Protein AF-A0A5C7INL5-F1 (afdb_monomer_lite)

Organism: NCBI:txid1000413

pLDDT: mean 82.52, std 11.37, range [35.78, 95.75]

Secondary structure (DSSP, 8-state):
-------HHHHHHHHHT--HHHHHHHIIIIIGGGGG-------HHHHHHHHHHEETTTTEEEETTEEEE-SHHHHHHHHTS-S--PPP---S--TTHHHHHHHTT-BTTB--HHHHHHHHHH----SHHHHHHHHHHHIIIIIS-----

Radius of gyration: 17.43 Å; chains: 1; bounding box: 40×38×40 Å

Structure (mmCIF, N/CA/C/O backbone):
data_AF-A0A5C7INL5-F1
#
_entry.id   AF-A0A5C7INL5-F1
#
loop_
_atom_site.group_PDB
_atom_site.id
_atom_site.type_symbol
_atom_site.label_atom_id
_atom_site.label_alt_id
_atom_site.label_comp_id
_atom_site.label_asym_id
_atom_site.label_entity_id
_atom_site.label_seq_id
_atom_site.pdbx_PDB_ins_code
_atom_site.Cartn_x
_atom_site.Cartn_y
_atom_site.Cartn_z
_atom_site.occupancy
_atom_site.B_iso_or_equiv
_atom_site.auth_seq_id
_atom_site.auth_comp_id
_atom_site.auth_asym_id
_atom_site.auth_atom_id
_atom_site.pdbx_PDB_model_num
ATOM 1 N N . MET A 1 1 ? 4.666 2.812 25.720 1.00 43.28 1 MET A N 1
ATOM 2 C CA . MET A 1 1 ? 4.709 3.799 24.616 1.00 43.28 1 MET A CA 1
ATOM 3 C C . MET A 1 1 ? 4.038 3.151 23.411 1.00 43.28 1 MET A C 1
ATOM 5 O O . MET A 1 1 ? 4.339 1.994 23.159 1.00 43.28 1 MET A O 1
ATOM 9 N N . VAL A 1 2 ? 3.084 3.800 22.733 1.00 50.00 2 VAL A N 1
ATOM 10 C CA . VAL A 1 2 ? 2.451 3.202 21.539 1.00 50.00 2 VAL A CA 1
ATOM 11 C C . VAL A 1 2 ? 3.462 3.273 20.398 1.00 50.00 2 VAL A C 1
ATOM 13 O O . VAL A 1 2 ? 3.773 4.363 19.924 1.00 50.00 2 VAL A O 1
ATOM 16 N N . HIS A 1 3 ? 4.017 2.128 20.007 1.00 53.38 3 HIS A N 1
ATOM 17 C CA . HIS A 1 3 ? 4.888 2.017 18.841 1.00 53.38 3 HIS A CA 1
ATOM 18 C C . HIS A 1 3 ? 4.032 1.721 17.612 1.00 53.38 3 HIS A C 1
ATOM 20 O O . HIS A 1 3 ? 3.397 0.671 17.516 1.00 53.38 3 HIS A O 1
ATOM 26 N N . THR A 1 4 ? 3.992 2.659 16.672 1.00 57.59 4 THR A N 1
ATOM 27 C CA . THR A 1 4 ? 3.258 2.491 15.418 1.00 57.59 4 THR A CA 1
ATOM 28 C C . THR A 1 4 ? 4.150 1.733 14.443 1.00 57.59 4 THR A C 1
ATOM 30 O O . THR A 1 4 ? 5.169 2.252 13.997 1.00 57.59 4 THR A O 1
ATOM 33 N N . ARG A 1 5 ? 3.783 0.482 14.148 1.00 65.94 5 ARG A N 1
ATOM 34 C CA . ARG A 1 5 ? 4.521 -0.405 13.226 1.00 65.94 5 ARG A CA 1
ATOM 35 C C . ARG A 1 5 ? 4.357 -0.003 11.762 1.00 65.94 5 ARG A C 1
ATOM 37 O O . ARG A 1 5 ? 5.242 -0.232 10.949 1.00 65.94 5 ARG A O 1
ATOM 44 N N . CYS A 1 6 ? 3.222 0.616 11.448 1.00 65.06 6 CYS A N 1
ATOM 45 C CA . CYS A 1 6 ? 2.989 1.224 10.153 1.00 65.06 6 CYS A CA 1
ATOM 46 C C . CYS A 1 6 ? 3.766 2.537 10.053 1.00 65.06 6 CYS A C 1
ATOM 48 O O . CYS A 1 6 ? 3.782 3.327 10.999 1.00 65.06 6 CYS A O 1
ATOM 50 N N . THR A 1 7 ? 4.368 2.803 8.894 1.00 72.94 7 THR A N 1
ATOM 51 C CA . THR A 1 7 ? 5.019 4.089 8.608 1.00 72.94 7 THR A CA 1
ATOM 52 C C . THR A 1 7 ? 4.328 4.778 7.426 1.00 72.94 7 THR A C 1
ATOM 54 O O . THR A 1 7 ? 4.844 4.739 6.309 1.00 72.94 7 THR A O 1
ATOM 57 N N . PRO A 1 8 ? 3.165 5.430 7.637 1.00 74.44 8 PRO A N 1
ATOM 58 C CA . PRO A 1 8 ? 2.411 6.057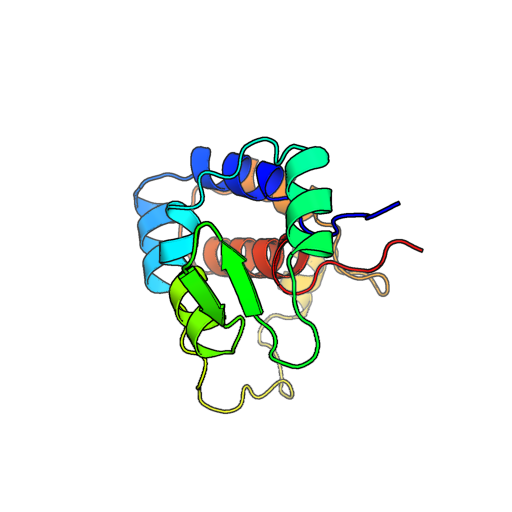 6.549 1.00 74.44 8 PRO A CA 1
ATOM 59 C C . PRO A 1 8 ? 3.210 7.120 5.786 1.00 74.44 8 PRO A C 1
ATOM 61 O O . PRO A 1 8 ? 3.003 7.313 4.592 1.00 74.44 8 PRO A O 1
ATOM 64 N N . SER A 1 9 ? 4.181 7.757 6.444 1.00 79.12 9 SER A N 1
ATOM 65 C CA . SER A 1 9 ? 5.095 8.705 5.808 1.00 79.12 9 SER A CA 1
ATOM 66 C C . SER A 1 9 ? 6.002 8.059 4.753 1.00 79.12 9 SER A C 1
ATOM 68 O O . SER A 1 9 ? 6.293 8.696 3.743 1.00 79.12 9 SER A O 1
ATOM 70 N N . ARG A 1 10 ? 6.414 6.792 4.936 1.00 84.06 10 ARG A N 1
ATOM 71 C CA . ARG A 1 10 ? 7.160 6.031 3.914 1.00 84.06 10 ARG A CA 1
ATOM 72 C C . ARG A 1 10 ? 6.278 5.774 2.698 1.00 84.06 10 ARG A C 1
ATOM 74 O O . ARG A 1 10 ? 6.717 6.017 1.579 1.00 84.06 10 ARG A O 1
ATOM 81 N N . LEU A 1 11 ? 5.025 5.370 2.924 1.00 85.50 11 LEU A N 1
ATOM 82 C CA . LEU A 1 11 ? 4.043 5.180 1.856 1.00 85.50 11 LEU A CA 1
ATOM 83 C C . LEU A 1 11 ? 3.798 6.476 1.078 1.00 85.50 11 LEU A C 1
ATOM 85 O O . LEU A 1 11 ? 3.920 6.471 -0.141 1.00 85.50 11 LEU A O 1
ATOM 89 N N . CYS A 1 12 ? 3.536 7.589 1.769 1.00 86.12 12 CYS A N 1
ATOM 90 C CA . CYS A 1 12 ? 3.307 8.884 1.123 1.00 86.12 12 CYS A CA 1
ATOM 91 C C . CYS A 1 12 ? 4.508 9.330 0.282 1.00 86.12 12 CYS A C 1
ATOM 93 O O . CYS A 1 12 ? 4.323 9.879 -0.800 1.00 86.12 12 CYS A O 1
ATOM 95 N N . ARG A 1 13 ? 5.737 9.070 0.751 1.00 87.94 13 ARG A N 1
ATOM 96 C CA . ARG A 1 13 ? 6.962 9.362 -0.003 1.00 87.94 13 ARG A CA 1
ATOM 97 C C . ARG A 1 13 ? 7.055 8.537 -1.287 1.00 87.94 13 ARG A C 1
ATOM 99 O O . ARG A 1 13 ? 7.355 9.101 -2.330 1.00 87.94 13 ARG A O 1
ATOM 106 N N . ILE A 1 14 ? 6.811 7.227 -1.217 1.00 90.12 14 ILE A N 1
ATOM 107 C CA . ILE A 1 14 ? 6.855 6.355 -2.401 1.00 90.12 14 ILE A CA 1
ATOM 108 C C . ILE A 1 14 ? 5.743 6.732 -3.383 1.00 90.12 14 ILE A C 1
ATOM 110 O O . ILE A 1 14 ? 6.034 7.012 -4.540 1.00 90.12 14 ILE A O 1
ATOM 114 N N . VAL A 1 15 ? 4.496 6.825 -2.912 1.00 89.88 15 VAL A N 1
ATOM 115 C CA . VAL A 1 15 ? 3.322 7.186 -3.725 1.00 89.88 15 VAL A CA 1
ATOM 116 C C . VAL A 1 15 ? 3.479 8.560 -4.381 1.00 89.88 15 VAL A C 1
ATOM 118 O O . VAL A 1 15 ? 3.110 8.728 -5.541 1.00 89.88 15 VAL A O 1
ATOM 121 N N . GLY A 1 16 ? 4.053 9.532 -3.665 1.00 89.12 16 GLY A N 1
ATOM 122 C CA . GLY A 1 16 ? 4.306 10.877 -4.184 1.00 89.12 16 GLY A CA 1
ATOM 123 C C . GLY A 1 16 ? 5.306 10.926 -5.342 1.00 89.12 16 GLY A C 1
ATOM 124 O O . GLY A 1 16 ? 5.266 11.874 -6.119 1.00 89.12 16 GLY A O 1
ATOM 125 N N . ASN A 1 17 ? 6.154 9.903 -5.484 1.00 90.75 17 ASN A N 1
ATOM 126 C CA . ASN A 1 17 ? 7.178 9.818 -6.526 1.00 90.75 17 ASN A CA 1
ATOM 127 C C . ASN A 1 17 ? 6.782 8.916 -7.708 1.00 90.75 17 ASN A C 1
ATOM 129 O O . ASN A 1 17 ? 7.559 8.795 -8.654 1.00 90.75 17 ASN A O 1
ATOM 133 N N . LEU A 1 18 ? 5.614 8.264 -7.660 1.00 93.31 18 LEU A N 1
ATOM 134 C CA . LEU A 1 18 ? 5.137 7.412 -8.751 1.00 93.31 18 LEU A CA 1
ATOM 135 C C . LEU A 1 18 ? 4.711 8.250 -9.962 1.00 93.31 18 LEU A C 1
ATOM 137 O O . LEU A 1 18 ? 4.083 9.302 -9.803 1.00 93.31 18 LEU A O 1
ATOM 141 N N . THR A 1 19 ? 4.988 7.744 -11.165 1.00 94.19 19 THR A N 1
ATOM 142 C CA . THR A 1 19 ? 4.424 8.300 -12.407 1.00 94.19 19 THR A CA 1
ATOM 143 C C . THR A 1 19 ? 2.921 8.017 -12.499 1.00 94.19 19 THR A C 1
ATOM 145 O O . THR A 1 19 ? 2.392 7.196 -11.744 1.00 94.19 19 THR A O 1
ATOM 148 N N . GLU A 1 20 ? 2.205 8.676 -13.412 1.00 94.88 20 GLU A N 1
ATOM 149 C CA . GLU A 1 20 ? 0.771 8.403 -13.587 1.00 94.88 20 GLU A CA 1
ATOM 150 C C . GLU A 1 20 ? 0.515 6.971 -14.076 1.00 94.88 20 GLU A C 1
ATOM 152 O O . GLU A 1 20 ? -0.385 6.311 -13.563 1.00 94.88 20 GLU A O 1
ATOM 157 N N . GLU A 1 21 ? 1.375 6.425 -14.937 1.00 95.75 21 GLU A N 1
ATOM 158 C CA . GLU A 1 21 ? 1.286 5.036 -15.404 1.00 95.75 21 GLU A CA 1
ATOM 159 C C . GLU A 1 21 ? 1.467 4.046 -14.245 1.00 95.75 21 GLU A C 1
ATOM 161 O O . GLU A 1 21 ? 0.731 3.068 -14.111 1.00 95.75 21 GLU A O 1
ATOM 166 N N . GLN A 1 22 ? 2.414 4.318 -13.344 1.00 95.38 22 GLN A N 1
ATOM 167 C CA . GLN A 1 22 ? 2.606 3.518 -12.135 1.00 95.38 22 GLN A CA 1
ATOM 168 C C . GLN A 1 22 ? 1.402 3.619 -11.190 1.00 95.38 22 GLN A C 1
ATOM 170 O O . GLN A 1 22 ? 1.000 2.617 -10.595 1.00 95.38 22 GLN A O 1
ATOM 175 N N . LYS A 1 23 ? 0.785 4.800 -11.065 1.00 95.06 23 LYS A N 1
ATOM 176 C CA . LYS A 1 23 ? -0.449 4.984 -10.284 1.00 95.06 23 LYS A CA 1
ATOM 177 C C . LYS A 1 23 ? -1.623 4.224 -10.894 1.00 95.06 23 LYS A C 1
ATOM 179 O O . LYS A 1 23 ? -2.395 3.628 -10.145 1.00 95.06 23 LYS A O 1
ATOM 184 N N . ASP A 1 24 ? -1.744 4.188 -12.216 1.00 95.38 24 ASP A N 1
ATOM 185 C CA . ASP A 1 24 ? -2.763 3.386 -12.898 1.00 95.38 24 ASP A CA 1
ATOM 186 C C . ASP A 1 24 ? -2.585 1.898 -12.619 1.00 95.38 24 ASP A C 1
ATOM 188 O O . ASP A 1 24 ? -3.558 1.208 -12.310 1.00 95.38 24 ASP A O 1
ATOM 192 N N . VAL A 1 25 ? -1.344 1.412 -12.591 1.00 94.69 25 VAL A N 1
ATOM 193 C CA . VAL A 1 25 ? -1.069 0.034 -12.173 1.00 94.69 25 VAL A CA 1
ATOM 194 C C . VAL A 1 25 ? -1.442 -0.198 -10.711 1.00 94.69 25 VAL A C 1
ATOM 196 O O . VAL A 1 25 ? -2.076 -1.209 -10.423 1.00 94.69 25 VAL A O 1
ATOM 199 N N . VAL A 1 26 ? -1.145 0.736 -9.797 1.00 93.31 26 VAL A N 1
ATOM 200 C CA . VAL A 1 26 ? -1.580 0.655 -8.386 1.00 93.31 26 VAL A CA 1
ATOM 201 C C . VAL A 1 26 ? -3.107 0.563 -8.267 1.00 93.31 26 VAL A C 1
ATOM 203 O O . VAL A 1 26 ? -3.616 -0.218 -7.458 1.00 93.31 26 VAL A O 1
ATOM 206 N N . ARG A 1 27 ? -3.856 1.316 -9.084 1.00 92.31 27 ARG A N 1
ATOM 207 C CA . ARG A 1 27 ? -5.324 1.215 -9.153 1.00 92.31 27 ARG A CA 1
ATOM 208 C C . ARG A 1 27 ? -5.758 -0.154 -9.672 1.00 92.31 27 ARG A C 1
ATOM 210 O O . ARG A 1 27 ? -6.614 -0.780 -9.054 1.00 92.31 27 ARG A O 1
ATOM 217 N N . ALA A 1 28 ? -5.137 -0.637 -10.746 1.00 90.44 28 ALA A N 1
ATOM 218 C CA . ALA A 1 28 ? -5.468 -1.913 -11.375 1.00 90.44 28 ALA A CA 1
ATOM 219 C C . ALA A 1 28 ? -5.211 -3.126 -10.464 1.00 90.44 28 ALA A C 1
ATOM 221 O O . ALA A 1 28 ? -5.966 -4.093 -10.516 1.00 90.44 28 ALA A O 1
ATOM 222 N N . VAL A 1 29 ? -4.192 -3.079 -9.597 1.00 88.31 29 VAL A N 1
ATOM 223 C CA . VAL A 1 29 ? -3.933 -4.143 -8.605 1.00 88.31 29 VAL A CA 1
ATOM 224 C C . VAL A 1 29 ? -4.827 -4.057 -7.358 1.00 88.31 29 VAL A C 1
ATOM 226 O O . VAL A 1 29 ? -4.687 -4.878 -6.456 1.00 88.31 29 VAL A O 1
ATOM 229 N N . GLY A 1 30 ? -5.739 -3.081 -7.283 1.00 87.00 30 GLY A N 1
ATOM 230 C CA . GLY A 1 30 ? -6.714 -2.948 -6.193 1.00 87.00 30 GLY A CA 1
ATOM 231 C C . GLY A 1 30 ? -6.272 -2.066 -5.022 1.00 87.00 30 GLY A C 1
ATOM 232 O O . GLY A 1 30 ? -6.997 -1.942 -4.044 1.00 87.00 30 GLY A O 1
ATOM 233 N N . PHE A 1 31 ? -5.119 -1.400 -5.109 1.00 89.38 31 PHE A N 1
ATOM 234 C CA . PHE A 1 31 ? -4.601 -0.521 -4.051 1.00 89.38 31 PHE A CA 1
ATOM 235 C C . PHE A 1 31 ? -4.829 0.973 -4.345 1.00 89.38 31 PHE A C 1
ATOM 237 O O . PHE A 1 31 ? -4.160 1.836 -3.775 1.00 89.38 31 PHE A O 1
ATOM 244 N N . GLY A 1 32 ? -5.779 1.305 -5.225 1.00 90.44 32 GLY A N 1
ATOM 245 C CA . GLY A 1 32 ? -6.031 2.679 -5.678 1.00 90.44 32 GLY A CA 1
ATOM 246 C C . GLY A 1 32 ? -6.338 3.669 -4.549 1.00 90.44 32 GLY A C 1
ATOM 247 O O . GLY A 1 32 ? -5.857 4.801 -4.586 1.00 90.44 32 GLY A O 1
ATOM 248 N N . ASN A 1 33 ? -7.053 3.241 -3.502 1.00 89.75 33 ASN A N 1
ATOM 249 C CA . ASN A 1 33 ? -7.369 4.105 -2.357 1.00 89.75 33 ASN A CA 1
ATOM 250 C C . ASN A 1 33 ? -6.118 4.506 -1.562 1.00 89.75 33 ASN A C 1
ATOM 252 O O . ASN A 1 33 ? -6.092 5.580 -0.958 1.00 89.75 33 ASN A O 1
ATOM 256 N N . LEU A 1 34 ? -5.038 3.716 -1.627 1.00 88.06 34 LEU A N 1
ATOM 257 C CA . LEU A 1 34 ? -3.771 4.074 -0.990 1.00 88.06 34 LEU A CA 1
ATOM 258 C C . LEU A 1 34 ? -3.096 5.281 -1.647 1.00 88.06 34 LEU A C 1
ATOM 260 O O . LEU A 1 34 ? -2.310 5.961 -0.993 1.00 88.06 34 LEU A O 1
ATOM 264 N N . LEU A 1 35 ? -3.434 5.599 -2.900 1.00 89.62 35 LEU A N 1
ATOM 265 C CA . LEU A 1 35 ? -2.958 6.813 -3.567 1.00 89.62 35 LEU A CA 1
ATOM 266 C C . LEU A 1 35 ? -3.560 8.087 -2.955 1.00 89.62 35 LEU A C 1
ATOM 268 O O . LEU A 1 35 ? -2.985 9.167 -3.077 1.00 89.62 35 LEU A O 1
ATOM 272 N N . LEU A 1 36 ? -4.717 7.967 -2.296 1.00 86.44 36 LEU A N 1
ATOM 273 C CA . LEU A 1 36 ? -5.433 9.075 -1.662 1.00 86.44 36 LEU A CA 1
ATOM 274 C C . LEU A 1 36 ? -4.990 9.312 -0.212 1.00 86.44 36 LEU A C 1
ATOM 276 O O . LEU A 1 36 ? -5.365 10.325 0.384 1.00 86.44 36 LEU A O 1
ATOM 280 N N . LEU A 1 37 ? -4.196 8.401 0.366 1.00 79.56 37 LEU A N 1
ATOM 281 C CA . LEU A 1 37 ? -3.697 8.526 1.732 1.00 79.56 37 LEU A CA 1
ATOM 282 C C . LEU A 1 37 ? -2.770 9.736 1.852 1.00 79.56 37 LEU A C 1
ATOM 284 O O . LEU A 1 37 ? -1.585 9.688 1.535 1.00 79.56 37 LEU A O 1
ATOM 288 N N . LYS A 1 38 ? -3.305 10.824 2.403 1.00 70.62 38 LYS A N 1
ATOM 289 C CA . LYS A 1 38 ? -2.533 11.996 2.825 1.00 70.62 38 LYS A CA 1
ATOM 290 C C . LYS A 1 38 ? -2.159 11.842 4.289 1.00 70.62 38 LYS A C 1
ATOM 292 O O . LYS A 1 38 ? -2.722 12.485 5.171 1.00 70.62 38 LYS A O 1
ATOM 297 N N . CYS A 1 39 ? -1.230 10.936 4.558 1.00 64.56 39 CYS A N 1
ATOM 298 C CA . CYS A 1 39 ? -0.805 10.631 5.913 1.00 64.56 39 CYS A CA 1
ATOM 299 C C . CYS A 1 39 ? 0.601 11.195 6.146 1.00 64.56 39 CYS A C 1
ATOM 301 O O . CYS A 1 39 ? 1.607 10.520 5.948 1.00 64.56 39 CYS A O 1
ATOM 303 N N . GLY A 1 40 ? 0.665 12.478 6.512 1.00 65.75 40 GLY A N 1
ATOM 304 C CA . GLY A 1 40 ? 1.920 13.146 6.859 1.00 65.75 40 GLY A CA 1
ATOM 305 C C . GLY A 1 40 ? 2.492 12.629 8.185 1.00 65.75 40 GLY A C 1
ATOM 306 O O . GLY A 1 40 ? 2.759 11.442 8.369 1.00 65.75 40 GLY A O 1
ATOM 307 N N . ARG A 1 41 ? 2.682 13.523 9.157 1.00 62.66 41 ARG A N 1
ATOM 308 C CA . ARG A 1 41 ? 3.000 13.120 10.532 1.00 62.66 41 ARG A CA 1
ATOM 309 C C . ARG A 1 41 ? 1.705 13.001 11.324 1.00 62.66 41 ARG A C 1
ATOM 311 O O . ARG A 1 41 ? 1.084 14.009 11.642 1.00 62.66 41 ARG A O 1
ATOM 318 N N . LEU A 1 42 ? 1.308 11.778 11.661 1.00 66.25 42 LEU A N 1
ATOM 319 C CA . LEU A 1 42 ? 0.268 11.569 12.665 1.00 66.25 42 LEU A CA 1
ATOM 320 C C . LEU A 1 42 ? 0.819 12.033 14.023 1.00 66.25 42 LEU A C 1
ATOM 322 O O . LEU A 1 42 ? 1.813 11.492 14.512 1.00 66.25 42 LEU A O 1
ATOM 326 N N . CYS A 1 43 ? 0.218 13.077 14.602 1.00 70.00 43 CYS A N 1
ATOM 327 C CA . CYS A 1 43 ? 0.652 13.618 15.889 1.00 70.00 43 CYS A CA 1
ATOM 328 C C . CYS A 1 43 ? 0.455 12.568 16.994 1.00 70.00 43 CYS A C 1
ATOM 330 O O . CYS A 1 43 ? -0.551 11.860 17.029 1.00 70.00 43 CYS A O 1
ATOM 332 N N . ARG A 1 44 ? 1.402 12.476 17.933 1.00 76.38 44 ARG A N 1
ATOM 333 C CA . ARG A 1 44 ? 1.340 11.537 19.067 1.00 76.38 44 ARG A CA 1
ATOM 334 C C . ARG A 1 44 ? 0.056 11.692 19.887 1.00 76.38 44 ARG A C 1
ATOM 336 O O . ARG A 1 44 ? -0.459 10.708 20.413 1.00 76.38 44 ARG A O 1
ATOM 343 N N . GLU A 1 45 ? -0.453 12.913 19.983 1.00 80.19 45 GLU A N 1
ATOM 344 C CA . GLU A 1 45 ? -1.707 13.223 20.671 1.00 80.19 45 GLU A CA 1
ATOM 345 C C . GLU A 1 45 ? -2.909 12.598 19.969 1.00 80.19 45 GLU A C 1
ATOM 347 O O . GLU A 1 45 ? -3.764 12.021 20.633 1.00 80.19 45 GLU A O 1
ATOM 352 N N . PHE A 1 46 ? -2.919 12.598 18.635 1.00 81.00 46 PHE A N 1
ATOM 353 C CA . PHE A 1 46 ? -3.973 11.964 17.850 1.00 81.00 46 PHE A CA 1
ATOM 354 C C . PHE A 1 46 ? -4.006 10.446 18.064 1.00 81.00 46 PHE A C 1
ATOM 356 O O . PHE A 1 46 ? -5.072 9.878 18.270 1.00 81.00 46 PHE A O 1
ATOM 363 N N . TYR A 1 47 ? -2.844 9.784 18.119 1.00 78.75 47 TYR A N 1
ATOM 364 C CA . TYR A 1 47 ? -2.790 8.358 18.467 1.00 78.75 47 TYR A CA 1
ATOM 365 C C . TYR A 1 47 ? -3.287 8.078 19.882 1.00 78.75 47 TYR A C 1
ATOM 367 O O . TYR A 1 47 ? -4.039 7.127 20.084 1.00 78.75 47 TYR A O 1
ATOM 375 N N . ARG A 1 48 ? -2.867 8.884 20.870 1.00 83.69 48 ARG A N 1
ATOM 376 C CA . ARG A 1 48 ? -3.365 8.734 22.246 1.00 83.69 48 ARG A CA 1
ATOM 377 C C . ARG A 1 48 ? -4.874 8.892 22.292 1.00 83.69 48 ARG A C 1
ATOM 379 O O . ARG A 1 48 ? -5.517 8.102 22.970 1.00 83.69 48 ARG A O 1
ATOM 386 N N . TRP A 1 49 ? -5.401 9.864 21.556 1.00 87.38 49 TRP A N 1
ATOM 387 C CA . TRP A 1 49 ? -6.829 10.093 21.455 1.00 87.38 49 TRP A CA 1
ATOM 388 C C . TRP A 1 49 ? -7.550 8.891 20.835 1.00 87.38 49 TRP A C 1
ATOM 390 O O . TRP A 1 49 ? -8.443 8.354 21.480 1.00 87.38 49 TRP A O 1
ATOM 400 N N . ILE A 1 50 ? -7.099 8.382 19.677 1.00 86.88 50 ILE A N 1
ATOM 401 C CA . ILE A 1 50 ? -7.670 7.173 19.052 1.00 86.88 50 ILE A CA 1
ATOM 402 C C . ILE A 1 50 ? -7.712 6.023 20.057 1.00 86.88 50 ILE A C 1
ATOM 404 O O . ILE A 1 50 ? -8.751 5.398 20.229 1.00 86.88 50 ILE A O 1
ATOM 408 N N . VAL A 1 51 ? -6.597 5.760 20.745 1.00 86.19 51 VAL A N 1
ATOM 409 C CA . VAL A 1 51 ? -6.507 4.661 21.716 1.00 86.19 51 VAL A CA 1
ATOM 410 C C . VAL A 1 51 ? -7.443 4.883 22.905 1.00 86.19 51 VAL A C 1
ATOM 412 O O . VAL A 1 51 ? -8.057 3.929 23.367 1.00 86.19 51 VAL A O 1
ATOM 415 N N . SER A 1 52 ? -7.582 6.118 23.397 1.00 86.75 52 SER A N 1
ATOM 416 C CA . SER A 1 52 ? -8.498 6.431 24.502 1.00 86.75 52 SER A CA 1
ATOM 417 C C . SER A 1 52 ? -9.974 6.445 24.103 1.00 86.75 52 SER A C 1
ATOM 419 O O . SER A 1 52 ? -10.833 6.288 24.962 1.00 86.75 52 SER A O 1
ATOM 421 N N . SER A 1 53 ? -10.269 6.659 22.821 1.00 88.31 53 SER A N 1
ATOM 422 C CA . SER A 1 53 ? -11.628 6.792 22.286 1.00 88.31 53 SER A CA 1
ATOM 423 C C . SER A 1 53 ? -12.139 5.518 21.610 1.00 88.31 53 SER A C 1
ATOM 425 O O . SER A 1 53 ? -13.274 5.505 21.131 1.00 88.31 53 SER A O 1
ATOM 427 N N . PHE A 1 54 ? -11.317 4.467 21.547 1.00 91.25 54 PHE A N 1
ATOM 428 C CA . PHE A 1 54 ? -11.687 3.174 20.982 1.00 91.25 54 PHE A CA 1
ATOM 429 C C . PHE A 1 54 ? -12.360 2.290 22.033 1.00 91.25 54 PHE A C 1
ATOM 431 O O . PHE A 1 54 ? -11.743 1.919 23.033 1.00 91.25 54 PHE A O 1
ATOM 438 N N . ASP A 1 55 ? -13.610 1.912 21.779 1.00 92.56 55 ASP A N 1
ATOM 439 C CA . ASP A 1 55 ? -14.311 0.888 22.546 1.00 92.56 55 ASP A CA 1
ATOM 440 C C . ASP A 1 55 ? -13.959 -0.494 21.986 1.00 92.56 55 ASP A C 1
ATOM 442 O O . ASP A 1 55 ? -14.301 -0.849 20.855 1.00 92.56 55 ASP A O 1
ATOM 446 N N . THR A 1 56 ? -13.263 -1.287 22.797 1.00 90.88 56 THR A N 1
ATOM 447 C CA . THR A 1 56 ? -12.827 -2.637 22.438 1.00 90.88 56 THR A CA 1
ATOM 448 C C . THR A 1 56 ? -13.976 -3.638 22.370 1.00 90.88 56 THR A C 1
ATOM 450 O O . THR A 1 56 ? -13.862 -4.621 21.641 1.00 90.88 56 THR A O 1
ATOM 453 N N . LYS A 1 57 ? -15.084 -3.413 23.089 1.00 91.50 57 LYS A N 1
ATOM 454 C CA . LYS A 1 57 ? -16.229 -4.337 23.111 1.00 91.50 57 LYS A CA 1
ATOM 455 C C . LYS A 1 57 ? -17.021 -4.271 21.814 1.00 91.50 57 LYS A C 1
ATOM 457 O O . LYS A 1 57 ? -17.405 -5.302 21.275 1.00 91.50 57 LYS A O 1
ATOM 462 N N . SER A 1 58 ? -17.256 -3.064 21.314 1.00 91.69 58 SER A N 1
ATOM 463 C CA . SER A 1 58 ? -17.981 -2.817 20.063 1.00 91.69 58 SER A CA 1
ATOM 464 C C . SER A 1 58 ? -17.061 -2.693 18.847 1.00 91.69 58 SER A C 1
ATOM 466 O O . SER A 1 58 ? -17.554 -2.626 17.720 1.00 91.69 58 SER A O 1
ATOM 468 N N . SER A 1 59 ? -15.740 -2.645 19.062 1.00 93.25 59 SER A N 1
ATOM 469 C CA . SER A 1 59 ? -14.744 -2.307 18.042 1.00 93.25 59 SER A CA 1
ATOM 470 C C . SER A 1 59 ? -15.096 -1.004 17.322 1.00 93.25 59 SER A C 1
ATOM 472 O O . SER A 1 59 ? -15.189 -0.967 16.098 1.00 93.25 59 SER A O 1
ATOM 474 N N . SER A 1 60 ? -15.341 0.077 18.069 1.00 94.75 60 SER A N 1
ATOM 475 C CA . SER A 1 60 ? -15.767 1.358 17.492 1.00 94.75 60 SER A CA 1
ATOM 476 C C . SER A 1 60 ? -15.057 2.579 18.064 1.00 94.75 60 SER A C 1
ATOM 478 O O . SER A 1 60 ? -14.685 2.610 19.232 1.00 94.75 60 SER A O 1
ATOM 480 N N . LEU A 1 61 ? -14.925 3.622 17.243 1.00 93.00 61 LEU A N 1
ATOM 481 C CA . LEU A 1 61 ? -14.481 4.957 17.641 1.00 93.00 61 LEU A CA 1
ATOM 482 C C . LEU A 1 61 ? -15.678 5.898 17.778 1.00 93.00 61 LEU A C 1
ATOM 484 O O . LEU A 1 61 ? -16.480 6.018 16.848 1.00 93.00 61 LEU A O 1
ATOM 488 N N . HIS A 1 62 ? -15.757 6.615 18.898 1.00 88.50 62 HIS A N 1
ATOM 489 C CA . HIS A 1 62 ? -16.763 7.657 19.111 1.00 88.50 62 HIS A CA 1
ATOM 490 C C . HIS A 1 62 ? -16.158 9.044 18.888 1.00 88.50 62 HIS A C 1
ATOM 492 O O . HIS A 1 62 ? -15.297 9.495 19.640 1.00 88.50 62 HIS A O 1
ATOM 498 N N . ILE A 1 63 ? -16.611 9.727 17.837 1.00 88.12 63 ILE A N 1
ATOM 499 C CA . ILE A 1 63 ? -16.037 10.985 17.358 1.00 88.12 63 ILE A CA 1
ATOM 500 C C . ILE A 1 63 ? -17.164 11.992 17.144 1.00 88.12 63 ILE A C 1
ATOM 502 O O . ILE A 1 63 ? -17.977 11.815 16.241 1.00 88.12 63 ILE A O 1
ATOM 506 N N . HIS A 1 64 ? -17.221 13.053 17.954 1.00 86.44 64 HIS A N 1
ATOM 507 C CA . HIS A 1 64 ? -18.216 14.132 17.820 1.00 86.44 64 HIS A CA 1
ATOM 508 C C . HIS A 1 64 ? -19.666 13.630 17.631 1.00 86.44 64 HIS A C 1
ATOM 510 O O . HIS A 1 64 ? -20.379 14.077 16.735 1.00 86.44 64 HIS A O 1
ATOM 516 N N . GLY A 1 65 ? -20.095 12.656 18.441 1.00 85.81 65 GLY A N 1
ATOM 517 C CA . GLY A 1 65 ? -21.445 12.078 18.367 1.00 85.81 65 GLY A CA 1
ATOM 518 C C . GLY A 1 65 ? -21.664 11.069 17.233 1.00 85.81 65 GLY A C 1
ATOM 519 O O . GLY A 1 65 ? -22.763 10.541 17.095 1.00 85.81 65 GLY A O 1
ATOM 520 N N . LYS A 1 66 ? -20.634 10.766 16.436 1.00 90.06 66 LYS A N 1
ATOM 521 C CA . LYS A 1 66 ? -20.648 9.689 15.440 1.00 90.06 66 LYS A CA 1
ATOM 522 C C . LYS A 1 66 ? -19.928 8.460 15.974 1.00 90.06 66 LYS A C 1
ATOM 524 O O . LYS A 1 66 ? -18.905 8.576 16.644 1.00 90.06 66 LYS A O 1
ATOM 529 N N . THR A 1 67 ? -20.434 7.290 15.610 1.00 91.62 67 THR A N 1
ATOM 530 C CA . THR A 1 67 ? -19.800 6.004 15.903 1.00 91.62 67 THR A CA 1
ATOM 531 C C . THR A 1 67 ? -19.264 5.421 14.607 1.00 91.62 67 THR A C 1
ATOM 533 O O . THR A 1 67 ? -20.025 5.185 13.672 1.00 91.62 67 THR A O 1
ATOM 536 N N . ILE A 1 68 ? -17.955 5.195 14.548 1.00 91.50 68 ILE A N 1
ATOM 537 C CA . ILE A 1 68 ? -17.289 4.527 13.430 1.00 91.50 68 ILE A CA 1
ATOM 538 C C . ILE A 1 68 ? -16.939 3.119 13.889 1.00 91.50 68 ILE A C 1
ATOM 540 O O . ILE A 1 68 ? -16.079 2.955 14.753 1.00 91.50 68 ILE A O 1
ATOM 544 N N . ARG A 1 69 ? -17.602 2.103 13.333 1.00 92.81 69 ARG A N 1
ATOM 545 C CA . ARG A 1 69 ? -17.259 0.702 13.598 1.00 92.81 69 ARG A CA 1
ATOM 546 C C . ARG A 1 69 ? -16.029 0.316 12.778 1.00 92.81 69 ARG A C 1
ATOM 548 O O . ARG A 1 69 ? -15.985 0.557 11.577 1.00 92.81 69 ARG A O 1
ATOM 555 N N . ILE A 1 70 ? -15.036 -0.258 13.443 1.00 91.12 70 ILE A N 1
ATOM 556 C CA . ILE A 1 70 ? -13.796 -0.755 12.853 1.00 91.12 70 ILE A CA 1
ATOM 557 C C . ILE A 1 70 ? -13.980 -2.253 12.616 1.00 91.12 70 ILE A C 1
ATOM 559 O O . ILE A 1 70 ? -13.672 -3.083 13.468 1.00 91.12 70 ILE A O 1
ATOM 563 N N . ASP A 1 71 ? -14.554 -2.577 11.463 1.00 88.56 71 ASP A N 1
ATOM 564 C CA . ASP A 1 71 ? -14.807 -3.938 10.995 1.00 88.56 71 ASP A CA 1
ATOM 565 C C . ASP A 1 71 ? -14.144 -4.193 9.628 1.00 88.56 71 ASP A C 1
ATOM 567 O O . ASP A 1 71 ? -13.401 -3.358 9.100 1.00 88.56 71 ASP A O 1
ATOM 571 N N . SER A 1 72 ? -14.395 -5.369 9.056 1.00 85.50 72 SER A N 1
ATOM 572 C CA . SER A 1 72 ? -13.857 -5.762 7.752 1.00 85.50 72 SER A CA 1
ATOM 573 C C . SER A 1 72 ? -14.313 -4.834 6.618 1.00 85.50 72 SER A C 1
ATOM 575 O O . SER A 1 72 ? -13.510 -4.482 5.758 1.00 85.50 72 SER A O 1
ATOM 577 N N . SER A 1 73 ? -15.553 -4.341 6.668 1.00 86.69 73 SER A N 1
ATOM 578 C CA . SER A 1 73 ? -16.095 -3.389 5.693 1.00 86.69 73 SER A CA 1
ATOM 579 C C . SER A 1 73 ? -15.390 -2.033 5.775 1.00 86.69 73 SER A C 1
ATOM 581 O O . SER A 1 73 ? -15.026 -1.448 4.753 1.00 86.69 73 SER A O 1
ATOM 583 N N . CYS A 1 74 ? -15.103 -1.554 6.989 1.00 86.38 74 CYS A N 1
ATOM 584 C CA . CYS A 1 74 ? -14.293 -0.360 7.210 1.00 86.38 74 CYS A CA 1
ATOM 585 C C . CYS A 1 74 ? -12.897 -0.519 6.593 1.00 86.38 74 CYS A C 1
ATOM 587 O O . CYS A 1 74 ? -12.429 0.380 5.890 1.00 86.38 74 CYS A O 1
ATOM 589 N N . PHE A 1 75 ? -12.257 -1.676 6.790 1.00 83.69 75 PHE A N 1
ATOM 590 C CA . PHE A 1 75 ? -10.982 -1.987 6.146 1.00 83.69 75 PHE A CA 1
ATOM 591 C C . PHE A 1 75 ? -11.106 -1.981 4.620 1.00 83.69 75 PHE A C 1
ATOM 593 O O . PHE A 1 75 ? -10.316 -1.308 3.961 1.00 83.69 75 PHE A O 1
ATOM 600 N N . ALA A 1 76 ? -12.110 -2.658 4.057 1.00 84.75 76 ALA A N 1
ATOM 601 C CA . ALA A 1 76 ? -12.315 -2.713 2.614 1.00 84.75 76 ALA A CA 1
ATOM 602 C C . ALA A 1 76 ? -12.509 -1.326 1.999 1.00 84.75 76 ALA A C 1
ATOM 604 O O . ALA A 1 76 ? -11.896 -0.991 0.986 1.00 84.75 76 ALA A O 1
ATOM 605 N N . HIS A 1 77 ? -13.303 -0.483 2.657 1.00 85.06 77 HIS A N 1
ATOM 606 C CA . HIS A 1 77 ? -13.534 0.889 2.233 1.00 85.06 77 HIS A CA 1
ATOM 607 C C . HIS A 1 77 ? -12.244 1.722 2.246 1.00 85.06 77 HIS A C 1
ATOM 609 O O . HIS A 1 77 ? -11.920 2.382 1.259 1.00 85.06 77 HIS A O 1
ATOM 615 N N . VAL A 1 78 ? -11.476 1.668 3.338 1.00 82.94 78 VAL A N 1
ATOM 616 C CA . VAL A 1 78 ? -10.227 2.437 3.480 1.00 82.94 78 VAL A CA 1
ATOM 617 C C . VAL A 1 78 ? -9.153 1.946 2.510 1.00 82.94 78 VAL A C 1
ATOM 619 O O . VAL A 1 78 ? -8.460 2.753 1.894 1.00 82.94 78 VAL A O 1
ATOM 622 N N . MET A 1 79 ? -9.014 0.631 2.360 1.00 80.06 79 MET A N 1
ATOM 623 C CA . MET A 1 79 ? -7.952 0.018 1.564 1.00 80.06 79 MET A CA 1
ATOM 624 C C . MET A 1 79 ? -8.284 -0.057 0.074 1.00 80.06 79 MET A C 1
ATOM 626 O O . MET A 1 79 ? -7.366 -0.122 -0.740 1.00 80.06 79 MET A O 1
ATOM 630 N N . GLY A 1 80 ? -9.568 -0.010 -0.289 1.00 78.25 80 GLY A N 1
ATOM 631 C CA . GLY A 1 80 ? -10.037 -0.182 -1.666 1.00 78.25 80 GLY A CA 1
ATOM 632 C C . GLY A 1 80 ? -10.003 -1.630 -2.153 1.00 78.25 80 GLY A C 1
ATOM 633 O O . GLY A 1 80 ? -10.120 -1.867 -3.351 1.00 78.25 80 GLY A O 1
ATOM 634 N N . ILE A 1 81 ? -9.849 -2.586 -1.234 1.00 79.56 81 ILE A N 1
ATOM 635 C CA . ILE A 1 81 ? -9.767 -4.021 -1.521 1.00 79.56 81 ILE A CA 1
ATOM 636 C C . ILE A 1 81 ? -10.986 -4.697 -0.897 1.00 79.56 81 ILE A C 1
ATOM 638 O O . ILE A 1 81 ? -11.308 -4.373 0.244 1.00 79.56 81 ILE A O 1
ATOM 642 N N . PRO A 1 82 ? -11.651 -5.638 -1.583 1.00 75.31 82 PRO A N 1
ATOM 643 C CA . PRO A 1 82 ? -12.738 -6.411 -0.991 1.00 75.31 82 PRO A CA 1
ATOM 644 C C . PRO A 1 82 ? -12.329 -7.079 0.331 1.00 75.31 82 PRO A C 1
ATOM 646 O O . PRO A 1 82 ? -11.221 -7.603 0.449 1.00 75.31 82 PRO A O 1
ATOM 649 N N . ASP A 1 83 ? -13.232 -7.123 1.313 1.00 74.75 83 ASP A N 1
ATOM 650 C CA . ASP A 1 83 ? -13.042 -7.910 2.543 1.00 74.75 83 ASP A CA 1
ATOM 651 C C . ASP A 1 83 ? -13.410 -9.394 2.377 1.00 74.75 83 ASP A C 1
ATOM 653 O O . ASP A 1 83 ? -13.366 -10.173 3.328 1.00 74.75 83 ASP A O 1
ATOM 657 N N . HIS A 1 84 ? -13.742 -9.791 1.153 1.00 74.25 84 HIS A N 1
ATOM 658 C CA . HIS A 1 84 ? -14.081 -11.144 0.748 1.00 74.25 84 HIS A CA 1
ATOM 659 C C . HIS A 1 84 ? -13.416 -11.455 -0.595 1.00 74.25 84 HIS A C 1
ATOM 661 O O . HIS A 1 84 ? -13.356 -10.620 -1.493 1.00 74.25 84 HIS A O 1
ATOM 667 N N . GLY A 1 85 ? -12.917 -12.676 -0.750 1.00 71.31 85 GLY A N 1
ATOM 668 C CA . GLY A 1 85 ? -12.246 -13.112 -1.968 1.00 71.31 85 GLY A CA 1
ATOM 669 C C . GLY A 1 85 ? -12.092 -14.624 -2.005 1.00 71.31 85 GLY A C 1
ATOM 670 O O . GLY A 1 85 ? -12.351 -15.311 -1.015 1.00 71.31 85 GLY A O 1
ATOM 671 N N . ALA A 1 86 ? -11.677 -15.143 -3.161 1.00 73.50 86 ALA A N 1
ATOM 672 C CA . ALA A 1 86 ? -11.315 -16.548 -3.272 1.00 73.50 86 ALA A CA 1
ATOM 673 C C . ALA A 1 86 ? -10.142 -16.857 -2.320 1.00 73.50 86 ALA A C 1
ATOM 675 O O . ALA A 1 86 ? -9.240 -16.023 -2.191 1.00 73.50 86 ALA A O 1
ATOM 676 N N . PRO A 1 87 ? -10.124 -18.032 -1.664 1.00 70.31 87 PRO A N 1
ATOM 677 C CA . PRO A 1 87 ? 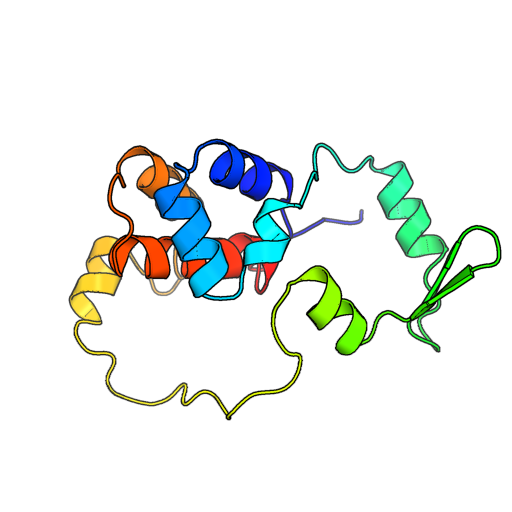-8.993 -18.444 -0.847 1.00 70.31 87 PRO A CA 1
ATOM 678 C C . PRO A 1 87 ? -7.694 -18.361 -1.649 1.00 70.31 87 PRO A C 1
ATOM 680 O O . PRO A 1 87 ? -7.572 -18.956 -2.721 1.00 70.31 87 PRO A O 1
ATOM 683 N N . THR A 1 88 ? -6.714 -17.622 -1.138 1.00 67.31 88 THR A N 1
ATOM 684 C CA . THR A 1 88 ? -5.404 -17.548 -1.779 1.00 67.31 88 THR A CA 1
ATOM 685 C C . THR A 1 88 ? -4.666 -18.860 -1.543 1.00 67.31 88 THR A C 1
ATOM 687 O O . THR A 1 88 ? -4.395 -19.236 -0.401 1.00 67.31 88 THR A O 1
ATOM 690 N N . HIS A 1 89 ? -4.304 -19.560 -2.616 1.00 67.56 89 HIS A N 1
ATOM 691 C CA . HIS A 1 89 ? -3.445 -20.735 -2.518 1.00 67.56 89 HIS A CA 1
ATOM 692 C C . HIS A 1 89 ? -2.010 -20.290 -2.210 1.00 67.56 89 HIS A C 1
ATOM 694 O O . HIS A 1 89 ? -1.245 -19.923 -3.095 1.00 67.56 89 HIS A O 1
ATOM 700 N N . ILE A 1 90 ? -1.648 -20.317 -0.929 1.00 68.94 90 ILE A N 1
ATOM 701 C CA . ILE A 1 90 ? -0.286 -20.042 -0.435 1.00 68.94 90 ILE A CA 1
ATOM 702 C C . ILE A 1 90 ? 0.674 -21.231 -0.613 1.00 68.94 90 ILE A C 1
ATOM 704 O O . ILE A 1 90 ? 1.840 -21.155 -0.234 1.00 68.94 90 ILE A O 1
ATOM 708 N N . HIS A 1 91 ? 0.187 -22.327 -1.196 1.00 63.81 91 HIS A N 1
ATOM 709 C CA . HIS A 1 91 ? 0.958 -23.526 -1.496 1.00 63.81 91 HIS A CA 1
ATOM 710 C C . HIS A 1 91 ? 1.008 -23.742 -3.007 1.00 63.81 91 HIS A C 1
ATOM 712 O O . HIS A 1 91 ? -0.026 -23.735 -3.672 1.00 63.81 91 HIS A O 1
ATOM 718 N N . GLY A 1 92 ? 2.211 -23.949 -3.537 1.00 65.19 92 GLY A N 1
ATOM 719 C CA . GLY A 1 92 ? 2.441 -24.185 -4.958 1.00 65.19 92 GLY A CA 1
ATOM 720 C C . GLY A 1 92 ? 3.834 -23.743 -5.388 1.00 65.19 92 GLY A C 1
ATOM 721 O O . GLY A 1 92 ? 4.517 -23.010 -4.671 1.00 65.19 92 GLY A O 1
ATOM 722 N N . ALA A 1 93 ? 4.263 -24.198 -6.564 1.00 68.62 93 ALA A N 1
ATOM 723 C CA . ALA A 1 93 ? 5.493 -23.714 -7.171 1.00 68.62 93 ALA A CA 1
ATOM 724 C C . ALA A 1 93 ? 5.295 -22.257 -7.606 1.00 68.62 93 ALA A C 1
ATOM 726 O O . ALA A 1 93 ? 4.471 -21.962 -8.471 1.00 68.62 93 ALA A O 1
ATOM 727 N N . VAL A 1 94 ? 6.060 -21.341 -7.015 1.00 68.94 94 VAL A N 1
ATOM 728 C CA . VAL A 1 94 ? 6.188 -19.985 -7.548 1.00 68.94 94 VAL A CA 1
ATOM 729 C C . VAL A 1 94 ? 7.173 -20.067 -8.705 1.00 68.94 94 VAL A C 1
ATOM 731 O O . VAL A 1 94 ? 8.361 -20.323 -8.500 1.00 68.94 94 VAL A O 1
ATOM 734 N N . SER A 1 95 ? 6.688 -19.874 -9.931 1.00 73.19 95 SER A N 1
ATOM 735 C CA . SER A 1 95 ? 7.567 -19.737 -11.092 1.00 73.19 95 SER A CA 1
ATOM 736 C C . SER A 1 95 ? 8.587 -18.629 -10.825 1.00 73.19 95 SER A C 1
ATOM 738 O O . SER A 1 95 ? 8.210 -17.528 -10.419 1.00 73.19 95 SER A O 1
ATOM 740 N N . ASN A 1 96 ? 9.867 -18.914 -11.069 1.00 80.12 96 ASN A N 1
ATOM 741 C CA . ASN A 1 96 ? 10.973 -17.972 -10.879 1.00 80.12 96 ASN A CA 1
ATOM 742 C C . ASN A 1 96 ? 11.183 -17.522 -9.416 1.00 80.12 96 ASN A C 1
ATOM 744 O O . ASN A 1 96 ? 11.607 -16.391 -9.175 1.00 80.12 96 ASN A O 1
ATOM 748 N N . LEU A 1 97 ? 10.915 -18.384 -8.423 1.00 82.19 97 LEU A N 1
ATOM 749 C CA . LEU A 1 97 ? 11.188 -18.064 -7.014 1.00 82.19 97 LEU A CA 1
ATOM 750 C C . LEU A 1 97 ? 12.653 -17.667 -6.780 1.00 82.19 97 LEU A C 1
ATOM 752 O O . LEU A 1 97 ? 12.896 -16.670 -6.108 1.00 82.19 97 LEU A O 1
ATOM 756 N N . ASP A 1 98 ? 13.608 -18.382 -7.381 1.00 86.31 98 ASP A N 1
ATOM 757 C CA . ASP A 1 98 ? 15.043 -18.091 -7.238 1.00 86.31 98 ASP A CA 1
ATOM 758 C C . ASP A 1 98 ? 15.408 -16.702 -7.773 1.00 86.31 98 ASP A C 1
ATOM 760 O O . ASP A 1 98 ? 16.189 -15.974 -7.161 1.00 86.31 98 ASP A O 1
ATOM 764 N N . TYR A 1 99 ? 14.779 -16.290 -8.878 1.00 88.12 99 TYR A N 1
ATOM 765 C CA . TYR A 1 99 ? 14.938 -14.948 -9.432 1.00 88.12 99 TYR A CA 1
ATOM 766 C C . TYR A 1 99 ? 14.464 -13.881 -8.443 1.00 88.12 99 TYR A C 1
ATOM 768 O O . TYR A 1 99 ? 15.185 -12.919 -8.177 1.00 88.12 99 TYR A O 1
ATOM 776 N N . TRP A 1 100 ? 13.271 -14.049 -7.865 1.00 86.44 100 TRP A N 1
ATOM 777 C CA . TRP A 1 100 ? 12.737 -13.101 -6.885 1.00 86.44 100 TRP A CA 1
ATOM 778 C C . TRP A 1 100 ? 13.529 -13.109 -5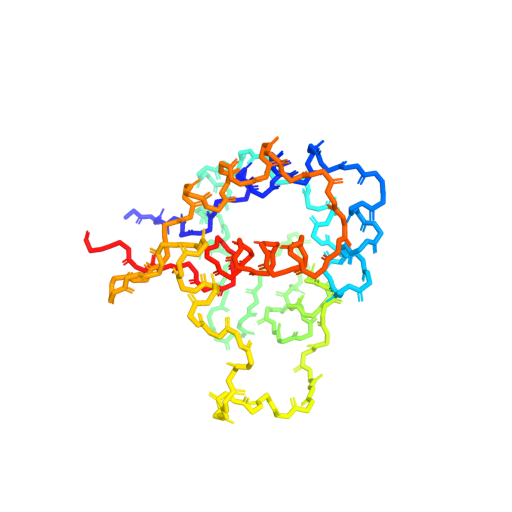.577 1.00 86.44 100 TRP A C 1
ATOM 780 O O . TRP A 1 100 ? 13.770 -12.042 -5.009 1.00 86.44 100 TRP A O 1
ATOM 790 N N . ALA A 1 101 ? 13.974 -14.285 -5.131 1.00 86.44 101 ALA A N 1
ATOM 791 C CA . ALA A 1 101 ? 14.816 -14.457 -3.956 1.00 86.44 101 ALA A CA 1
ATOM 792 C C . ALA A 1 101 ? 16.140 -13.704 -4.108 1.00 86.44 101 ALA A C 1
ATOM 794 O O . ALA A 1 101 ? 16.496 -12.917 -3.233 1.00 86.44 101 ALA A O 1
ATOM 795 N N . TYR A 1 102 ? 16.810 -13.866 -5.250 1.00 88.25 102 TYR A N 1
ATOM 796 C CA . TYR A 1 102 ? 18.021 -13.124 -5.584 1.00 88.25 102 TYR A CA 1
ATOM 797 C C . TYR A 1 102 ? 17.753 -11.616 -5.677 1.00 88.25 102 TYR A C 1
ATOM 799 O O . TYR A 1 102 ? 18.425 -10.815 -5.033 1.00 88.25 102 TYR A O 1
ATOM 807 N N . LYS A 1 103 ? 16.725 -11.213 -6.429 1.00 87.62 103 LYS A N 1
ATOM 808 C CA . LYS A 1 103 ? 16.436 -9.805 -6.728 1.00 87.62 103 LYS A CA 1
ATOM 809 C C . LYS A 1 103 ? 16.083 -8.973 -5.495 1.00 87.62 103 LYS A C 1
ATOM 811 O O . LYS A 1 103 ? 16.454 -7.801 -5.400 1.00 87.62 103 LYS A O 1
ATOM 816 N N . PHE A 1 104 ? 15.342 -9.557 -4.559 1.00 87.06 104 PHE A N 1
ATOM 817 C CA . PHE A 1 104 ? 14.960 -8.897 -3.311 1.00 87.06 104 PHE A CA 1
AT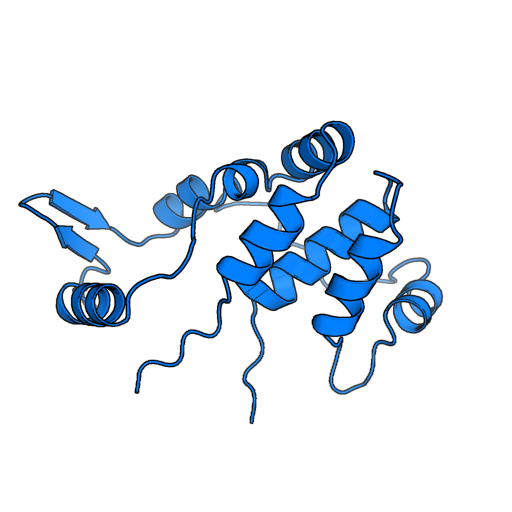OM 818 C C . PHE A 1 104 ? 15.861 -9.264 -2.132 1.00 87.06 104 PHE A C 1
ATOM 820 O O . PHE A 1 104 ? 15.554 -8.863 -1.010 1.00 87.06 104 PHE A O 1
ATOM 827 N N . SER A 1 105 ? 16.955 -9.995 -2.373 1.00 87.69 105 SER A N 1
ATOM 828 C CA . SER A 1 105 ? 17.873 -10.459 -1.331 1.00 87.69 105 SER A CA 1
ATOM 829 C C . SER A 1 105 ? 17.118 -11.126 -0.176 1.00 87.69 105 SER A C 1
ATOM 831 O O . SER A 1 105 ? 17.315 -10.791 0.993 1.00 87.69 105 SER A O 1
ATOM 833 N N . ILE A 1 106 ? 16.176 -12.017 -0.506 1.00 85.94 106 ILE A N 1
ATOM 834 C CA . ILE A 1 106 ? 15.310 -12.666 0.480 1.00 85.94 106 ILE A CA 1
ATOM 835 C C . ILE A 1 106 ? 16.171 -13.587 1.343 1.00 85.94 106 ILE A C 1
ATOM 837 O O . ILE A 1 106 ? 16.790 -14.526 0.849 1.00 85.94 106 ILE A O 1
ATOM 841 N N . THR A 1 107 ? 16.190 -13.327 2.646 1.00 82.81 107 THR A N 1
ATOM 842 C CA . THR A 1 107 ? 16.900 -14.155 3.628 1.00 82.81 107 THR A CA 1
ATOM 843 C C . THR A 1 107 ? 15.916 -14.940 4.494 1.00 82.81 107 THR A C 1
ATOM 845 O O . THR A 1 107 ? 14.707 -14.708 4.449 1.00 82.81 107 THR A O 1
ATOM 848 N N . SER A 1 108 ? 16.422 -15.822 5.361 1.00 79.81 108 SER A N 1
ATOM 849 C CA . SER A 1 108 ? 15.615 -16.455 6.417 1.00 79.81 108 SER A CA 1
ATOM 850 C C . SER A 1 108 ? 15.020 -15.445 7.412 1.00 79.81 108 SER A C 1
ATOM 852 O O . SER A 1 108 ? 14.005 -15.726 8.044 1.00 79.81 108 SER A O 1
ATOM 854 N N . LEU A 1 109 ? 15.606 -14.247 7.518 1.00 77.50 109 LEU A N 1
ATOM 855 C CA . LEU A 1 109 ? 15.075 -13.111 8.287 1.00 77.50 109 LEU A CA 1
ATOM 856 C C . LEU A 1 109 ? 14.030 -12.305 7.489 1.00 77.50 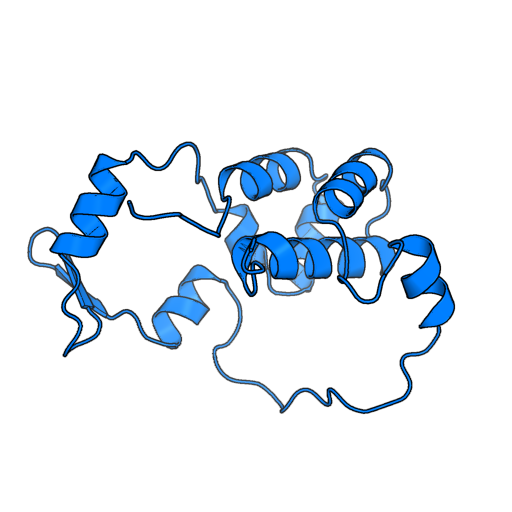109 LEU A C 1
ATOM 858 O O . LEU A 1 109 ? 13.412 -11.364 7.998 1.00 77.50 109 LEU A O 1
ATOM 862 N N . GLY A 1 110 ? 13.822 -12.697 6.232 1.00 81.12 110 GLY A N 1
ATOM 863 C CA . GLY A 1 110 ? 12.935 -12.110 5.249 1.00 81.12 110 GLY A CA 1
ATOM 864 C C . GLY A 1 110 ? 13.597 -11.012 4.414 1.00 81.12 110 GLY A C 1
ATOM 865 O O . GLY A 1 110 ? 14.789 -11.059 4.126 1.00 81.12 110 GLY A O 1
ATOM 866 N N . ILE A 1 111 ? 12.782 -10.047 3.984 1.00 84.94 111 ILE A N 1
ATOM 867 C CA . ILE A 1 111 ? 13.137 -8.955 3.068 1.00 84.94 111 ILE A CA 1
ATOM 868 C C . ILE A 1 111 ? 13.334 -7.667 3.863 1.00 84.94 111 ILE A C 1
ATOM 870 O O . ILE A 1 111 ? 12.510 -7.373 4.737 1.00 84.94 111 ILE A O 1
ATOM 874 N N . ASP A 1 112 ? 14.390 -6.915 3.554 1.00 87.00 112 ASP A N 1
ATOM 875 C CA . ASP A 1 112 ? 14.596 -5.567 4.079 1.00 87.00 112 ASP A CA 1
ATOM 876 C C . ASP A 1 112 ? 13.715 -4.566 3.319 1.00 87.00 112 ASP A C 1
ATOM 878 O O . ASP A 1 112 ? 13.815 -4.400 2.103 1.00 87.00 112 ASP A O 1
ATOM 882 N N . VAL A 1 113 ? 12.846 -3.867 4.048 1.00 84.94 113 VAL A N 1
ATOM 883 C CA . VAL A 1 113 ? 11.970 -2.841 3.472 1.00 84.94 113 VAL A CA 1
ATOM 884 C C . VAL A 1 113 ? 12.782 -1.692 2.874 1.00 84.94 113 VAL A C 1
ATOM 886 O O . VAL A 1 113 ? 12.343 -1.095 1.896 1.00 84.94 113 VAL A O 1
ATOM 889 N N . LYS A 1 114 ? 13.960 -1.370 3.425 1.00 85.94 114 LYS A N 1
ATOM 890 C CA . LYS A 1 114 ? 14.834 -0.339 2.854 1.00 85.94 114 LYS A CA 1
ATOM 891 C C . LYS A 1 114 ? 15.315 -0.735 1.457 1.00 85.94 114 LYS A C 1
ATOM 893 O O . LYS A 1 114 ? 15.229 0.084 0.552 1.00 85.94 114 LYS A O 1
ATOM 898 N N . HIS A 1 115 ? 15.693 -2.000 1.260 1.00 88.06 115 HIS A N 1
ATOM 899 C CA . HIS A 1 115 ? 16.033 -2.522 -0.068 1.00 88.06 115 HIS A CA 1
ATOM 900 C C . HIS A 1 115 ? 14.867 -2.342 -1.047 1.00 88.06 115 HIS A C 1
ATOM 902 O O . HIS A 1 115 ? 15.060 -1.850 -2.153 1.00 88.06 115 HIS A O 1
ATOM 908 N N . ILE A 1 116 ? 13.632 -2.645 -0.629 1.00 90.31 116 ILE A N 1
ATOM 909 C CA . ILE A 1 116 ? 12.437 -2.421 -1.463 1.00 90.31 116 ILE A CA 1
ATOM 910 C C . ILE A 1 116 ? 12.250 -0.926 -1.798 1.00 90.31 116 ILE A C 1
ATOM 912 O O . ILE A 1 116 ? 11.919 -0.591 -2.933 1.00 90.31 116 ILE A O 1
ATOM 916 N N . GLU A 1 117 ? 12.476 -0.017 -0.846 1.00 90.00 117 GLU A N 1
ATOM 917 C CA . GLU A 1 117 ? 12.408 1.433 -1.091 1.00 90.00 117 GLU A CA 1
ATOM 918 C C . GLU A 1 117 ? 13.470 1.926 -2.076 1.00 90.00 117 GLU A C 1
ATOM 920 O O . GLU A 1 117 ? 13.158 2.719 -2.967 1.00 90.00 117 GLU A O 1
ATOM 925 N N . ASP A 1 118 ? 14.706 1.452 -1.938 1.00 90.06 118 ASP A N 1
ATOM 926 C CA . ASP A 1 118 ? 15.813 1.807 -2.828 1.00 90.06 118 ASP A CA 1
ATOM 927 C C . ASP A 1 118 ? 15.515 1.337 -4.260 1.00 90.06 118 ASP A C 1
ATOM 929 O O . ASP A 1 118 ? 15.791 2.038 -5.237 1.00 90.06 118 ASP A O 1
ATOM 933 N N . ARG A 1 119 ? 14.822 0.200 -4.401 1.00 89.44 119 ARG A N 1
ATOM 934 C CA . ARG A 1 119 ? 14.354 -0.296 -5.697 1.00 89.44 119 ARG A CA 1
ATOM 935 C C . ARG A 1 119 ? 13.351 0.630 -6.391 1.00 89.44 119 ARG A C 1
ATOM 937 O O . ARG A 1 119 ? 13.362 0.689 -7.620 1.00 89.44 119 ARG A O 1
ATOM 944 N N . PHE A 1 120 ? 12.551 1.407 -5.658 1.00 90.44 120 PHE A N 1
ATOM 945 C CA . PHE A 1 120 ? 11.677 2.414 -6.275 1.00 90.44 120 PHE A CA 1
ATOM 946 C C . PHE A 1 120 ? 12.441 3.576 -6.923 1.00 90.44 120 PHE A C 1
ATOM 948 O O . PHE A 1 120 ? 11.892 4.251 -7.788 1.00 90.44 120 PHE A O 1
ATOM 955 N N . GLN A 1 121 ? 13.705 3.809 -6.552 1.00 84.94 121 GLN A N 1
ATOM 956 C CA . GLN A 1 121 ? 14.518 4.853 -7.189 1.00 84.94 121 GLN A CA 1
ATOM 957 C C . GLN A 1 121 ? 14.936 4.460 -8.611 1.00 84.94 121 GLN A C 1
ATOM 959 O O . GLN A 1 121 ? 15.030 5.313 -9.498 1.00 84.94 121 GLN A O 1
ATOM 964 N N . VAL A 1 122 ? 15.153 3.160 -8.832 1.00 86.50 122 VAL A N 1
ATOM 965 C CA . VAL A 1 122 ? 15.637 2.610 -10.105 1.00 86.50 122 VAL A CA 1
ATOM 966 C C . VAL A 1 122 ? 14.515 2.092 -11.002 1.00 86.50 122 VAL A C 1
ATOM 968 O O . VAL A 1 122 ? 14.675 2.092 -12.219 1.00 86.50 122 VAL A O 1
ATOM 971 N N . ILE A 1 123 ? 13.373 1.681 -10.440 1.00 87.44 123 ILE A N 1
ATOM 972 C CA . ILE A 1 123 ? 12.271 1.134 -11.234 1.00 87.44 123 ILE A CA 1
ATOM 973 C C . ILE A 1 123 ? 11.558 2.244 -12.016 1.00 87.44 123 ILE A C 1
ATOM 975 O O . ILE A 1 123 ? 10.950 3.156 -11.456 1.00 87.44 123 ILE A O 1
ATOM 979 N N . LYS A 1 124 ? 11.663 2.181 -13.343 1.00 85.12 124 LYS A N 1
ATOM 980 C CA . LYS A 1 124 ? 10.940 3.075 -14.265 1.00 85.12 124 LYS A CA 1
ATOM 981 C C . LYS A 1 124 ? 9.800 2.369 -14.988 1.00 85.12 124 LYS A C 1
ATOM 983 O O . LYS A 1 124 ? 8.974 3.023 -15.612 1.00 85.12 124 LYS A O 1
ATOM 988 N N . THR A 1 125 ? 9.760 1.044 -14.897 1.00 89.25 125 THR A N 1
ATOM 989 C CA . THR A 1 125 ? 8.707 0.224 -15.480 1.00 89.25 125 THR A CA 1
ATOM 990 C C . THR A 1 125 ? 7.453 0.240 -14.606 1.00 89.25 125 THR A C 1
ATOM 992 O O . THR A 1 125 ? 7.461 0.666 -13.445 1.00 89.25 125 THR A O 1
ATOM 995 N N . TYR A 1 126 ? 6.362 -0.229 -15.200 1.00 91.06 126 TYR A N 1
ATOM 996 C CA . TYR A 1 126 ? 5.050 -0.440 -14.586 1.00 91.06 126 TYR A CA 1
ATOM 997 C C . TYR A 1 126 ? 4.557 -1.881 -14.857 1.00 91.06 126 TYR A C 1
ATOM 999 O O . TYR A 1 126 ? 3.366 -2.176 -14.887 1.00 91.06 126 TYR A O 1
ATOM 1007 N N . ASP A 1 127 ? 5.498 -2.798 -15.078 1.00 91.38 127 ASP A N 1
ATOM 1008 C CA . ASP A 1 127 ? 5.279 -4.215 -15.370 1.00 91.38 127 ASP A CA 1
ATOM 1009 C C . ASP A 1 127 ? 5.152 -5.060 -14.085 1.00 91.38 127 ASP A C 1
ATOM 1011 O O . ASP A 1 127 ? 4.928 -4.546 -12.985 1.00 91.38 127 ASP A O 1
ATOM 1015 N N . ASP A 1 128 ? 5.261 -6.383 -14.204 1.00 89.94 128 ASP A N 1
ATOM 1016 C CA . ASP A 1 128 ? 5.115 -7.296 -13.065 1.00 89.94 128 ASP A CA 1
ATOM 1017 C C . ASP A 1 128 ? 6.182 -7.076 -11.987 1.00 89.94 128 ASP A C 1
ATOM 1019 O O . ASP A 1 128 ? 5.922 -7.280 -10.802 1.00 89.94 128 ASP A O 1
ATOM 1023 N N . GLU A 1 129 ? 7.358 -6.574 -12.360 1.00 89.75 129 GLU A N 1
ATOM 1024 C CA . GLU A 1 129 ? 8.382 -6.171 -11.406 1.00 89.75 129 GLU A CA 1
ATOM 1025 C C . GLU A 1 129 ? 7.917 -5.022 -10.521 1.00 89.75 129 GLU A C 1
ATOM 1027 O O . GLU A 1 129 ? 8.123 -5.062 -9.303 1.00 89.75 129 GLU A O 1
ATOM 1032 N N . PHE A 1 130 ? 7.258 -4.026 -11.108 1.00 94.00 130 PHE A N 1
ATOM 1033 C CA . PHE A 1 130 ? 6.674 -2.931 -10.350 1.00 94.00 130 PHE A CA 1
ATOM 1034 C C . PHE A 1 130 ? 5.558 -3.430 -9.438 1.00 94.00 130 PHE A C 1
ATOM 1036 O O . PHE A 1 130 ? 5.576 -3.131 -8.242 1.00 94.00 130 PHE A O 1
ATOM 1043 N N . LYS A 1 131 ? 4.648 -4.262 -9.958 1.00 92.62 131 LYS A N 1
ATOM 1044 C CA . LYS A 1 131 ? 3.545 -4.838 -9.172 1.00 92.62 131 LYS A CA 1
ATOM 1045 C C . LYS A 1 131 ? 4.063 -5.615 -7.963 1.00 92.62 131 LYS A C 1
ATOM 1047 O O . LYS A 1 131 ? 3.623 -5.366 -6.844 1.00 92.62 131 LYS A O 1
ATOM 1052 N N . VAL A 1 132 ? 5.033 -6.511 -8.159 1.00 91.00 132 VAL A N 1
ATOM 1053 C CA . VAL A 1 132 ? 5.619 -7.310 -7.071 1.00 91.00 132 VAL A CA 1
ATOM 1054 C C . VAL A 1 132 ? 6.345 -6.415 -6.068 1.00 91.00 132 VAL A C 1
ATOM 1056 O O . VAL A 1 132 ? 6.141 -6.564 -4.864 1.00 91.00 132 VAL A O 1
ATOM 1059 N N . THR A 1 133 ? 7.141 -5.447 -6.535 1.00 92.56 133 THR A N 1
ATOM 1060 C CA . THR A 1 133 ? 7.853 -4.499 -5.658 1.00 92.56 133 THR A CA 1
ATOM 1061 C C . THR A 1 133 ? 6.869 -3.694 -4.802 1.00 92.56 133 THR A C 1
ATOM 1063 O O . THR A 1 133 ? 7.055 -3.581 -3.588 1.00 92.56 133 THR A O 1
ATOM 1066 N N . PHE A 1 134 ? 5.783 -3.199 -5.400 1.00 92.62 134 PHE A N 1
ATOM 1067 C CA . PHE A 1 134 ? 4.732 -2.466 -4.699 1.00 92.62 134 PHE A CA 1
ATOM 1068 C C . PHE A 1 134 ? 3.982 -3.333 -3.689 1.00 92.62 134 PHE A C 1
ATOM 1070 O O . PHE A 1 134 ? 3.853 -2.940 -2.529 1.00 92.62 134 PHE A O 1
ATOM 1077 N N . CYS A 1 135 ? 3.566 -4.541 -4.066 1.00 91.00 135 CYS A N 1
ATOM 1078 C CA . CYS A 1 135 ? 2.902 -5.463 -3.146 1.00 91.00 135 CYS A CA 1
ATOM 1079 C C . CYS A 1 135 ? 3.794 -5.825 -1.949 1.00 91.00 135 CYS A C 1
ATOM 1081 O O . CYS A 1 135 ? 3.336 -5.770 -0.808 1.00 91.00 135 CYS A O 1
ATOM 1083 N N . LEU A 1 136 ? 5.078 -6.130 -2.172 1.00 90.31 136 LEU A N 1
ATOM 1084 C CA . LEU A 1 136 ? 6.026 -6.418 -1.088 1.00 90.31 136 LEU A CA 1
ATOM 1085 C C . LEU A 1 136 ? 6.226 -5.212 -0.164 1.00 90.31 136 LEU A C 1
ATOM 1087 O O . LEU A 1 136 ? 6.295 -5.377 1.055 1.00 90.31 136 LEU A O 1
ATOM 1091 N N . PHE A 1 137 ? 6.274 -4.000 -0.722 1.00 90.50 137 PHE A N 1
ATOM 1092 C CA . PHE A 1 137 ? 6.361 -2.771 0.059 1.00 90.50 137 PHE A CA 1
ATOM 1093 C C . PHE A 1 137 ? 5.135 -2.574 0.956 1.00 90.50 137 PHE A C 1
ATOM 1095 O O . PHE A 1 137 ? 5.288 -2.352 2.159 1.00 90.50 137 PHE A O 1
ATOM 1102 N N . ILE A 1 138 ? 3.923 -2.697 0.406 1.00 89.12 138 ILE A N 1
ATOM 1103 C CA . ILE A 1 138 ? 2.670 -2.554 1.163 1.00 89.12 138 ILE A CA 1
ATOM 1104 C C . ILE A 1 138 ? 2.551 -3.632 2.247 1.00 89.12 138 ILE A C 1
ATOM 1106 O O . ILE A 1 138 ? 2.190 -3.324 3.387 1.00 89.12 138 ILE A O 1
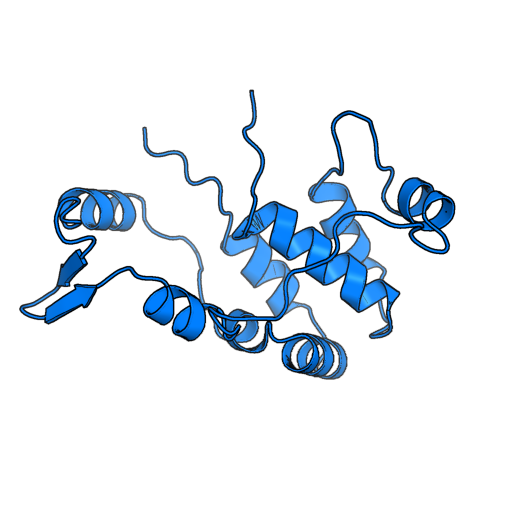ATOM 1110 N N . LEU A 1 139 ? 2.926 -4.877 1.941 1.00 86.25 139 LEU A N 1
ATOM 1111 C CA . LEU A 1 139 ? 2.979 -5.960 2.923 1.00 86.25 139 LEU A CA 1
ATOM 1112 C C . LEU A 1 139 ? 3.957 -5.641 4.059 1.00 86.25 139 LEU A C 1
ATOM 1114 O O . LEU A 1 139 ? 3.591 -5.748 5.226 1.00 86.25 139 LEU A O 1
ATOM 1118 N N . GLY A 1 140 ? 5.169 -5.188 3.736 1.00 83.56 140 GLY A N 1
ATOM 1119 C CA . GLY A 1 140 ? 6.208 -4.896 4.724 1.00 83.56 140 GLY A CA 1
ATOM 1120 C C . GLY A 1 140 ? 5.992 -3.620 5.545 1.00 83.56 140 GLY A C 1
ATOM 1121 O O . GLY A 1 140 ? 6.595 -3.487 6.609 1.00 83.56 140 GLY A O 1
ATOM 1122 N N . THR A 1 141 ? 5.158 -2.682 5.082 1.00 82.06 141 THR A N 1
ATOM 1123 C CA . THR A 1 141 ? 4.995 -1.359 5.720 1.00 82.06 141 THR A CA 1
ATOM 1124 C C . THR A 1 141 ? 3.618 -1.079 6.300 1.00 82.06 141 THR A C 1
ATOM 1126 O O . THR A 1 141 ? 3.540 -0.297 7.247 1.00 82.06 141 THR A O 1
ATOM 1129 N N . LEU A 1 142 ? 2.553 -1.676 5.758 1.00 81.00 142 LEU A N 1
ATOM 1130 C CA . LEU A 1 142 ? 1.171 -1.340 6.107 1.00 81.00 142 LEU A CA 1
ATOM 1131 C C . LEU A 1 142 ? 0.368 -2.566 6.554 1.00 81.00 142 LEU A C 1
ATOM 1133 O O . LEU A 1 142 ? -0.238 -2.524 7.621 1.00 81.00 142 LEU A O 1
ATOM 1137 N N . LEU A 1 143 ? 0.383 -3.652 5.775 1.00 80.69 143 LEU A N 1
ATOM 1138 C CA . LEU A 1 143 ? -0.507 -4.802 6.002 1.00 80.69 143 LEU A CA 1
ATOM 1139 C C . LEU A 1 143 ? 0.041 -5.824 7.002 1.00 80.69 143 LEU A C 1
ATOM 1141 O O . LEU A 1 143 ? -0.698 -6.320 7.846 1.00 80.69 143 LEU A O 1
ATOM 1145 N N . ALA A 1 144 ? 1.331 -6.142 6.913 1.00 77.50 144 ALA A N 1
ATOM 1146 C CA . ALA A 1 144 ? 1.996 -7.126 7.761 1.00 77.50 144 ALA A CA 1
ATOM 1147 C C . ALA A 1 144 ? 3.378 -6.626 8.237 1.00 77.50 144 ALA A C 1
ATOM 1149 O O . ALA A 1 144 ? 4.386 -7.321 8.060 1.00 77.50 144 ALA A O 1
ATOM 1150 N N . PRO A 1 145 ? 3.468 -5.417 8.832 1.00 69.19 145 PRO A N 1
ATOM 1151 C CA . PRO A 1 145 ? 4.744 -4.882 9.286 1.00 69.19 145 PRO A CA 1
ATOM 1152 C C . PRO A 1 145 ? 5.341 -5.787 10.373 1.00 69.19 145 PRO A C 1
ATOM 1154 O O . PRO A 1 145 ? 4.690 -6.086 11.380 1.00 69.19 145 PRO A O 1
ATOM 1157 N N . ARG A 1 146 ? 6.585 -6.242 10.164 1.00 64.19 146 ARG A N 1
ATOM 1158 C CA . ARG A 1 146 ? 7.257 -7.180 11.077 1.00 64.19 146 ARG A CA 1
ATOM 1159 C C . ARG A 1 146 ? 7.478 -6.571 12.460 1.00 64.19 146 ARG A C 1
ATOM 1161 O O . ARG A 1 146 ? 7.747 -5.381 12.611 1.00 64.19 146 ARG A O 1
ATOM 1168 N N . THR A 1 147 ? 7.437 -7.430 13.472 1.00 50.25 147 THR A N 1
ATOM 1169 C CA . THR A 1 147 ? 7.926 -7.137 14.819 1.00 50.25 147 THR A CA 1
ATOM 1170 C C . THR A 1 147 ? 9.444 -6.967 14.751 1.00 50.25 147 THR A C 1
ATOM 1172 O O . THR A 1 147 ? 10.154 -7.935 14.485 1.00 50.25 147 THR A O 1
ATOM 1175 N N . MET A 1 148 ? 9.959 -5.754 14.968 1.00 44.41 148 MET A N 1
ATOM 1176 C CA . MET A 1 148 ? 11.362 -5.611 15.365 1.00 44.41 148 MET A CA 1
ATOM 1177 C C . MET A 1 148 ? 11.491 -6.219 16.766 1.00 44.41 148 MET A C 1
ATOM 1179 O O . MET A 1 148 ? 10.704 -5.866 17.648 1.00 44.41 148 MET A O 1
ATOM 1183 N N . LYS A 1 149 ? 12.390 -7.196 16.919 1.00 35.78 149 LYS A N 1
ATOM 1184 C CA . LYS A 1 149 ? 12.847 -7.655 18.236 1.00 35.78 149 LYS A CA 1
ATOM 1185 C C . LYS A 1 149 ? 13.710 -6.577 18.874 1.00 35.78 149 LYS A C 1
ATOM 1187 O O . LYS A 1 149 ? 14.452 -5.920 18.111 1.00 35.78 149 LYS A O 1
#

Foldseek 3Di:
DDDDLADLQLLCVLLVPDDVLLLVLCVVVQQNLSNVDPCHDDDPVNVVQQVVQADPVQCWGQDPNDIDHDDLVVVCVNRRHHSDDDDDDPDDDDVCPVVVCVQQVQDPVGGDLVSLSVVSVVDPDNDVVSVVSVVVNCCCRPVPPDDDD

Sequence (149 aa):
MVHTRCTPSRLCRIVGNLTEEQKDVVRAVGFGNLLLLKCGRLCREFYRWIVSSFDTKSSSLHIHGKTIRIDSSCFAHVMGIPDHGAPTHIHGAVSNLDYWAYKFSITSLGIDVKHIEDRFQVIKTYDDEFKVTFCLFILGTLLAPRTMK